Protein AF-A0AAV0XT02-F1 (afdb_monomer)

Sequence (101 aa):
MWCLQLVEQKVDSNTMVEAYIPVINSVIKNLKYRFSKESLLMACSVECFMKMDFIESSYFINHYKDILIMDIHAFKSQMTVARNCMITIKPDFDINDILAK

Structure (mmCIF, N/CA/C/O backbone):
data_AF-A0AAV0XT02-F1
#
_entry.id   AF-A0AAV0XT02-F1
#
loop_
_atom_site.group_PDB
_atom_site.id
_atom_site.type_symbol
_atom_site.label_atom_id
_atom_site.label_alt_id
_atom_site.label_comp_id
_atom_site.label_asym_id
_atom_site.label_entity_id
_atom_site.label_seq_id
_atom_site.pdbx_PDB_ins_code
_atom_site.Cartn_x
_atom_site.Cartn_y
_atom_site.Cartn_z
_atom_site.occupancy
_atom_site.B_iso_or_equiv
_atom_site.auth_seq_id
_atom_site.auth_comp_id
_atom_site.auth_asym_id
_atom_site.auth_atom_id
_atom_site.pdbx_PDB_model_num
ATOM 1 N N . MET A 1 1 ? -32.318 -33.042 40.876 1.00 36.53 1 MET A N 1
ATOM 2 C CA . MET A 1 1 ? -33.448 -32.277 40.309 1.00 36.53 1 MET A CA 1
ATOM 3 C C . MET A 1 1 ? -33.256 -30.805 40.673 1.00 36.53 1 MET A C 1
ATOM 5 O O . MET A 1 1 ? -33.925 -30.293 41.551 1.00 36.53 1 MET A O 1
ATOM 9 N N . TRP A 1 2 ? -32.243 -30.171 40.076 1.00 34.78 2 TRP A N 1
ATOM 10 C CA . TRP A 1 2 ? -31.877 -28.756 40.277 1.00 34.78 2 TRP A CA 1
ATOM 11 C C . TRP A 1 2 ? -32.115 -27.978 38.972 1.00 34.78 2 TRP A C 1
ATOM 13 O O . TRP A 1 2 ? -31.334 -27.126 38.564 1.00 34.78 2 TRP A O 1
ATOM 23 N N . CYS A 1 3 ? -33.189 -28.332 38.266 1.00 44.59 3 CYS A N 1
ATOM 24 C CA . CYS A 1 3 ? -33.691 -27.537 37.158 1.00 44.59 3 CYS A CA 1
ATOM 25 C C . CYS A 1 3 ? -34.750 -26.596 37.736 1.00 44.59 3 CYS A C 1
ATOM 27 O O . CYS A 1 3 ? -35.666 -27.089 38.387 1.00 44.59 3 CYS A O 1
ATOM 29 N N . LEU A 1 4 ? -34.621 -25.293 37.448 1.00 42.75 4 LEU A N 1
ATOM 30 C CA . LEU A 1 4 ? -35.571 -24.191 37.717 1.00 42.75 4 LEU A CA 1
ATOM 31 C C . LEU A 1 4 ? -35.277 -23.234 38.888 1.00 42.75 4 LEU A C 1
ATOM 33 O O . LEU A 1 4 ? -36.198 -22.661 39.456 1.00 42.75 4 LEU A O 1
ATOM 37 N N . GLN A 1 5 ? -34.007 -22.934 39.169 1.00 49.47 5 GLN A N 1
ATOM 38 C CA . GLN A 1 5 ? -33.648 -21.662 39.822 1.00 49.47 5 GLN A CA 1
ATOM 39 C C . GLN A 1 5 ? -32.572 -20.915 39.027 1.00 49.47 5 GLN A C 1
ATOM 41 O O . GLN A 1 5 ? -31.571 -20.455 39.564 1.00 49.47 5 GLN A O 1
ATOM 46 N N . LEU A 1 6 ? -32.791 -20.761 37.719 1.00 47.44 6 LEU A N 1
ATOM 47 C CA . LEU A 1 6 ? -32.209 -19.632 36.996 1.00 47.44 6 LEU A CA 1
ATOM 48 C C . LEU A 1 6 ? -33.190 -18.475 37.127 1.00 47.44 6 LEU A C 1
ATOM 50 O O . LEU A 1 6 ? -34.083 -18.289 36.311 1.00 47.44 6 LEU A O 1
ATOM 54 N N . VAL A 1 7 ? -33.049 -17.813 38.273 1.00 46.19 7 VAL A N 1
ATOM 55 C CA . VAL A 1 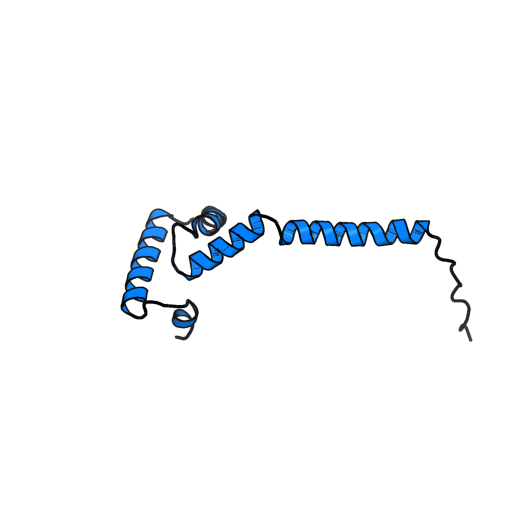7 ? -33.221 -16.381 38.499 1.00 46.19 7 VAL A CA 1
ATOM 56 C C . VAL A 1 7 ? -33.727 -15.651 37.251 1.00 46.19 7 VAL A C 1
ATOM 58 O O . VAL A 1 7 ? -32.952 -15.353 36.343 1.00 46.19 7 VAL A O 1
ATOM 61 N N . GLU A 1 8 ? -35.018 -15.316 37.234 1.00 46.44 8 GLU A N 1
ATOM 62 C CA . GLU A 1 8 ? -35.530 -14.185 36.459 1.00 46.44 8 GLU A CA 1
ATOM 63 C C . GLU A 1 8 ? -34.847 -12.920 36.997 1.00 46.44 8 GLU A C 1
ATOM 65 O O . GL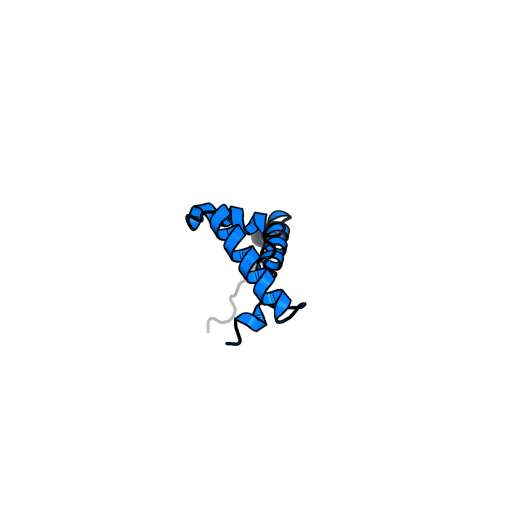U A 1 8 ? -35.377 -12.184 37.829 1.00 46.44 8 GLU A O 1
ATOM 70 N N . GLN A 1 9 ? -33.599 -12.700 36.591 1.00 53.78 9 GLN A N 1
ATOM 71 C CA . GLN A 1 9 ? -32.892 -11.472 36.885 1.00 53.78 9 GLN A CA 1
ATOM 72 C C . GLN A 1 9 ? -33.506 -10.442 35.953 1.00 53.78 9 GLN A C 1
ATOM 74 O O . GLN A 1 9 ? -33.246 -10.420 34.751 1.00 53.78 9 GLN A O 1
ATOM 79 N N . LYS A 1 10 ? -34.402 -9.635 36.518 1.00 50.38 10 LYS A N 1
ATOM 80 C CA . LYS A 1 10 ? -34.912 -8.420 35.900 1.00 50.38 10 LYS A CA 1
ATOM 81 C C . LYS A 1 10 ? -33.686 -7.594 35.522 1.00 50.38 10 LYS A C 1
ATOM 83 O O . LYS A 1 10 ? -33.052 -7.011 36.396 1.00 50.38 10 LYS A O 1
ATOM 88 N N . VAL A 1 11 ? -33.296 -7.650 34.250 1.00 56.00 11 VAL A N 1
ATOM 89 C CA . VAL A 1 11 ? -32.155 -6.896 33.747 1.00 56.00 11 VAL A CA 1
ATOM 90 C C . VAL A 1 11 ? -32.502 -5.427 33.941 1.00 56.00 11 VA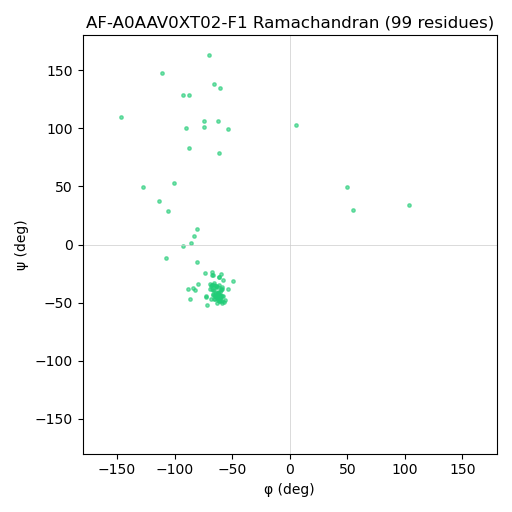L A C 1
ATOM 92 O O . VAL A 1 11 ? -33.386 -4.894 33.273 1.00 56.00 11 VAL A O 1
ATOM 95 N N . ASP A 1 12 ? -31.868 -4.808 34.929 1.00 56.25 12 ASP A N 1
ATOM 96 C CA . ASP A 1 12 ? -31.958 -3.378 35.169 1.00 56.25 12 ASP A CA 1
ATOM 97 C C . ASP A 1 12 ? -31.436 -2.655 33.918 1.00 56.25 12 ASP A C 1
ATOM 99 O O . ASP A 1 12 ? -30.400 -3.018 33.348 1.00 56.25 12 ASP A O 1
ATOM 103 N N . SER A 1 13 ? -32.171 -1.634 33.472 1.00 61.41 13 SER A N 1
ATOM 104 C CA . SER A 1 13 ? -31.772 -0.758 32.371 1.00 61.41 13 SER A CA 1
ATOM 105 C C . SER A 1 13 ? -30.344 -0.229 32.528 1.00 61.41 13 SER A C 1
ATOM 107 O O . SER A 1 13 ? -29.654 -0.063 31.524 1.00 61.41 13 SER A O 1
ATOM 109 N N . ASN A 1 14 ? -29.866 -0.026 33.760 1.00 62.69 14 ASN A N 1
ATOM 110 C CA . ASN A 1 14 ? -28.507 0.448 34.011 1.00 62.69 14 ASN A CA 1
ATOM 111 C C . ASN A 1 14 ? -27.444 -0.601 33.663 1.00 62.69 14 ASN A C 1
ATOM 113 O O . ASN A 1 14 ? -26.436 -0.255 33.055 1.00 62.69 14 ASN A O 1
ATOM 117 N N . THR A 1 15 ? -27.677 -1.888 33.937 1.00 59.00 15 THR A N 1
ATOM 118 C CA . THR A 1 15 ? -26.712 -2.957 33.616 1.00 59.00 15 THR A CA 1
ATOM 119 C C . THR A 1 15 ? -26.598 -3.183 32.106 1.00 59.00 15 THR A C 1
ATOM 121 O O . THR A 1 15 ? -25.514 -3.454 31.588 1.00 59.00 15 THR A O 1
ATOM 124 N N . MET A 1 16 ? -27.707 -3.016 31.373 1.00 59.22 16 MET A N 1
ATOM 125 C CA . MET A 1 16 ? -27.704 -3.010 29.904 1.00 59.22 16 MET A CA 1
ATOM 126 C C . MET A 1 16 ? -26.879 -1.846 29.353 1.00 59.22 16 MET A C 1
ATOM 128 O O . MET A 1 16 ? -26.065 -2.048 28.457 1.00 59.22 16 MET A O 1
ATOM 132 N N . VAL A 1 17 ? -27.046 -0.639 29.896 1.00 70.12 17 VAL A N 1
ATOM 133 C CA . VAL A 1 17 ? -26.282 0.539 29.461 1.00 70.12 17 VAL A CA 1
ATOM 134 C C . VAL A 1 17 ? -24.789 0.371 29.766 1.00 70.12 17 VAL A C 1
ATOM 136 O O . VAL A 1 17 ? -23.962 0.621 28.890 1.00 70.12 17 VAL A O 1
ATOM 139 N N . GLU A 1 18 ? -24.430 -0.118 30.952 1.00 76.62 18 GLU A N 1
ATOM 140 C CA . GLU A 1 18 ? -23.035 -0.290 31.379 1.00 76.62 18 GLU A CA 1
ATOM 141 C C . GLU A 1 18 ? -22.281 -1.380 30.608 1.00 76.62 18 GLU A C 1
ATOM 143 O O . GLU A 1 18 ? -21.102 -1.202 30.311 1.00 76.62 18 GLU A O 1
ATOM 148 N N . ALA A 1 19 ? -22.934 -2.486 30.235 1.00 79.12 19 ALA A N 1
ATOM 149 C CA . ALA A 1 19 ? -22.286 -3.567 29.489 1.00 79.12 19 ALA A CA 1
ATOM 150 C C . ALA A 1 19 ? -22.339 -3.365 27.965 1.00 79.12 19 ALA A C 1
ATOM 152 O O . ALA A 1 19 ? -21.376 -3.666 27.256 1.00 79.12 19 ALA A O 1
ATOM 153 N N . TYR A 1 20 ? -23.449 -2.844 27.438 1.00 85.19 20 TYR A N 1
ATOM 154 C CA . TYR A 1 20 ? -23.678 -2.769 25.994 1.00 85.19 20 TYR A CA 1
ATOM 155 C C . TYR A 1 20 ? -22.992 -1.557 25.349 1.00 85.19 20 TYR A C 1
ATOM 157 O O . TYR A 1 20 ? -22.416 -1.675 24.265 1.00 85.19 20 TYR A O 1
ATOM 165 N N . ILE A 1 21 ? -22.980 -0.392 26.011 1.00 88.25 21 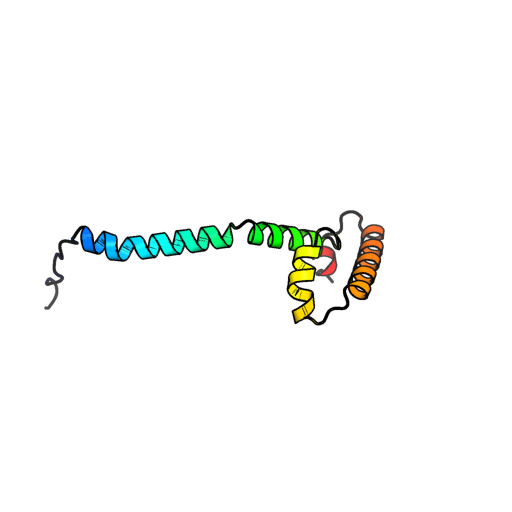ILE A N 1
ATOM 166 C CA . ILE A 1 21 ? -22.366 0.822 25.448 1.00 88.25 21 ILE A CA 1
ATOM 167 C C . ILE A 1 21 ? -20.855 0.676 25.203 1.00 88.25 21 ILE A C 1
ATOM 169 O O . ILE A 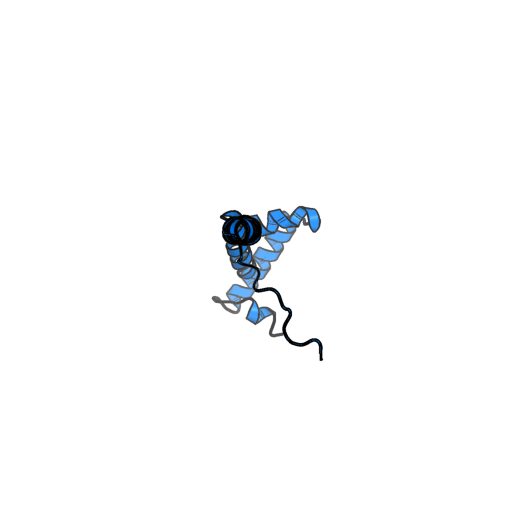1 21 ? -20.407 1.091 24.132 1.00 88.25 21 ILE A O 1
ATOM 173 N N . PRO A 1 22 ? -20.042 0.071 26.089 1.00 91.62 22 PRO A N 1
ATOM 174 C CA . PRO A 1 22 ? -18.624 -0.154 25.810 1.00 91.62 22 PRO A CA 1
ATOM 175 C C . PRO A 1 22 ? -18.378 -1.022 24.574 1.00 91.62 22 PRO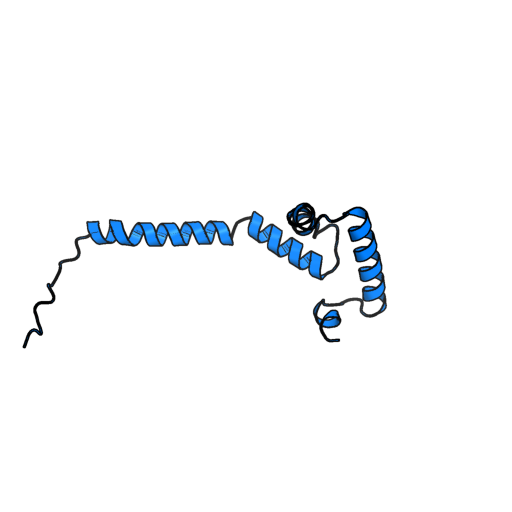 A C 1
ATOM 177 O O . PRO A 1 22 ? -17.468 -0.731 23.794 1.00 91.62 22 PRO A O 1
ATOM 180 N N . VAL A 1 23 ? -19.212 -2.045 24.356 1.00 92.56 23 VAL A N 1
ATOM 181 C CA . VAL A 1 23 ? -19.141 -2.897 23.160 1.00 92.56 23 VAL A CA 1
ATOM 182 C C . VAL A 1 23 ? -19.421 -2.064 21.911 1.00 92.56 23 VAL A C 1
ATOM 184 O O . VAL A 1 23 ? -18.606 -2.054 20.988 1.00 92.56 23 VAL A O 1
ATOM 187 N N . ILE A 1 24 ? -20.514 -1.298 21.904 1.00 93.06 24 ILE A N 1
ATOM 188 C CA . ILE A 1 24 ? -20.866 -0.420 20.780 1.00 93.06 24 ILE A CA 1
ATOM 189 C C . ILE A 1 24 ? -19.779 0.636 20.532 1.00 93.06 24 ILE A C 1
ATOM 191 O O . ILE A 1 24 ? -19.368 0.840 19.390 1.00 93.06 24 ILE A O 1
ATOM 195 N N . ASN A 1 25 ? -19.240 1.256 21.582 1.00 92.94 25 ASN A N 1
ATOM 196 C CA . ASN A 1 25 ? -18.150 2.226 21.474 1.00 92.94 25 ASN A CA 1
ATOM 197 C C . ASN A 1 25 ? -16.881 1.605 20.888 1.00 92.94 25 ASN A C 1
ATOM 199 O O . ASN A 1 25 ? -16.220 2.228 20.055 1.00 92.94 25 ASN A O 1
ATOM 203 N N . SER A 1 26 ? -16.549 0.376 21.287 1.00 94.31 26 SER A N 1
ATOM 204 C CA . SER A 1 26 ? -15.424 -0.366 20.722 1.00 94.31 26 SER A CA 1
ATOM 205 C C . SER A 1 26 ? -15.635 -0.637 19.233 1.00 94.31 26 SER A C 1
ATOM 207 O O . SER A 1 26 ? -14.744 -0.356 18.429 1.00 94.31 26 SER A O 1
ATOM 209 N N . VAL A 1 27 ? -16.827 -1.095 18.835 1.00 95.06 27 VAL A N 1
ATOM 210 C CA . VAL A 1 27 ? -17.172 -1.307 17.421 1.00 95.06 27 VAL A CA 1
ATOM 211 C C . VAL A 1 27 ? -17.037 -0.001 16.637 1.00 95.06 27 VAL A C 1
ATOM 213 O O . VAL A 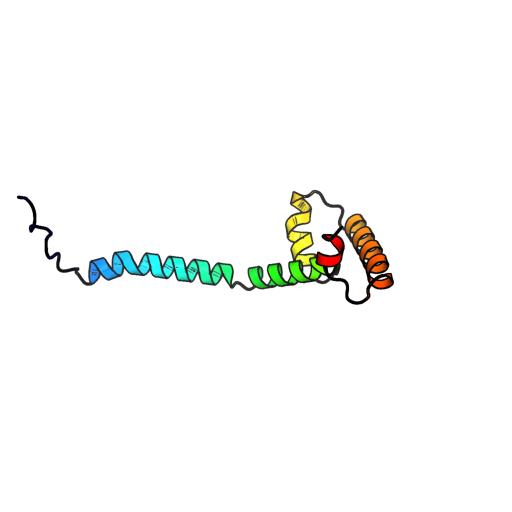1 27 ? -16.321 0.038 15.640 1.00 95.06 27 VAL A O 1
ATOM 216 N N . ILE A 1 28 ? -17.631 1.095 17.115 1.00 94.44 28 ILE A N 1
ATOM 217 C CA . ILE A 1 28 ? -17.554 2.406 16.453 1.00 94.44 28 ILE A CA 1
ATO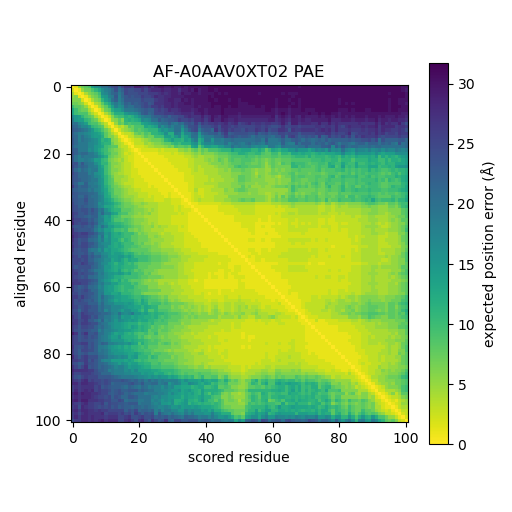M 218 C C . ILE A 1 28 ? -16.102 2.878 16.327 1.00 94.44 28 ILE A C 1
ATOM 220 O O . ILE A 1 28 ? -15.705 3.353 15.263 1.00 94.44 28 ILE A O 1
ATOM 224 N N . LYS A 1 29 ? -15.291 2.748 17.383 1.00 94.12 29 LYS A N 1
ATOM 225 C CA . LYS A 1 29 ? -13.876 3.142 17.362 1.00 94.12 29 LYS A CA 1
ATOM 226 C C . LYS A 1 29 ? -13.095 2.353 16.311 1.00 94.12 29 LYS A C 1
ATOM 228 O O . LYS A 1 29 ? -12.350 2.949 15.537 1.00 94.12 29 LYS A O 1
ATOM 233 N N . ASN A 1 30 ? -13.295 1.039 16.256 1.00 92.25 30 ASN A N 1
ATOM 234 C CA . ASN A 1 30 ? -12.633 0.180 15.277 1.00 92.25 30 ASN A CA 1
ATOM 235 C C . ASN A 1 30 ? -13.098 0.472 13.847 1.00 92.25 30 ASN A C 1
ATOM 237 O O . ASN A 1 30 ? -12.269 0.518 12.944 1.00 92.25 30 ASN A O 1
ATOM 241 N N . LEU A 1 31 ? -14.389 0.739 13.634 1.00 92.75 31 LEU A N 1
ATOM 242 C CA . LEU A 1 31 ? -14.903 1.149 12.326 1.00 92.75 31 LEU A CA 1
ATOM 243 C C . LEU A 1 31 ? -14.299 2.486 11.885 1.00 92.75 31 LEU A C 1
ATOM 245 O O . LEU A 1 31 ? -13.829 2.594 10.759 1.00 92.75 31 LEU A O 1
ATOM 249 N N . LYS A 1 32 ? -14.234 3.483 12.775 1.00 91.94 32 LYS A N 1
ATOM 250 C CA . LYS A 1 32 ? -13.592 4.774 12.478 1.00 91.94 32 LYS A CA 1
ATOM 251 C C . LYS A 1 32 ? -12.119 4.620 12.116 1.00 91.94 32 LYS A C 1
ATOM 253 O O . LYS A 1 32 ? -11.644 5.316 11.230 1.00 91.94 32 LYS A O 1
ATOM 258 N N . TYR A 1 33 ? -11.411 3.724 12.797 1.00 90.19 33 TYR A N 1
ATOM 259 C CA . TYR A 1 33 ? -10.019 3.425 12.482 1.00 90.19 33 TYR A CA 1
ATOM 260 C C . TYR A 1 33 ? -9.879 2.705 11.131 1.00 90.19 33 TYR A C 1
ATOM 262 O O . TYR A 1 33 ? -9.072 3.113 10.305 1.00 90.19 33 TYR A O 1
ATOM 270 N N . ARG A 1 34 ? -10.694 1.673 10.877 1.00 89.75 34 ARG A N 1
ATOM 271 C CA . ARG A 1 34 ? -10.660 0.879 9.637 1.00 89.75 34 ARG A CA 1
ATOM 272 C C . ARG A 1 34 ? -11.070 1.678 8.398 1.00 89.75 34 ARG A C 1
ATOM 274 O O . ARG A 1 34 ? -10.545 1.437 7.321 1.00 89.75 34 ARG A O 1
ATOM 281 N N . PHE A 1 35 ? -12.007 2.608 8.543 1.00 92.00 35 PHE A N 1
ATOM 282 C CA . PHE A 1 35 ? -12.486 3.481 7.466 1.00 92.00 35 PHE A CA 1
ATOM 283 C C . PHE A 1 35 ? -11.946 4.907 7.608 1.00 92.00 35 PHE A C 1
ATOM 285 O O . PHE A 1 35 ? -12.595 5.877 7.213 1.00 92.00 35 PHE A O 1
ATOM 292 N N . SER A 1 36 ? -10.763 5.041 8.208 1.00 94.12 36 SER A N 1
ATOM 293 C CA . SER A 1 36 ? -10.070 6.317 8.307 1.00 94.12 36 SER A CA 1
ATOM 294 C C . SER A 1 36 ? -9.557 6.770 6.940 1.00 94.12 36 SER A C 1
ATOM 296 O O . SER A 1 36 ? -9.422 5.983 5.995 1.00 94.12 36 SER A O 1
ATOM 298 N N . LYS A 1 37 ? -9.230 8.059 6.838 1.00 95.12 37 LYS A N 1
ATOM 299 C CA . LYS A 1 37 ? -8.620 8.621 5.628 1.00 95.12 37 LYS A CA 1
ATOM 300 C C . LYS A 1 37 ? -7.258 7.985 5.358 1.00 95.12 37 LYS A C 1
ATOM 302 O O . LYS A 1 37 ? -6.918 7.735 4.209 1.00 95.12 37 LYS A O 1
ATOM 307 N N . GLU A 1 38 ? -6.513 7.689 6.415 1.00 94.12 38 GLU A N 1
ATOM 308 C CA . GLU A 1 38 ? -5.198 7.059 6.367 1.00 94.12 38 GLU A CA 1
ATOM 309 C C . GLU A 1 38 ? -5.300 5.622 5.852 1.00 94.12 38 GLU A C 1
ATOM 311 O O . GLU A 1 38 ? -4.514 5.222 4.997 1.00 94.12 38 GLU A O 1
ATOM 316 N N . SER A 1 39 ? -6.299 4.856 6.308 1.00 94.38 39 SER A N 1
ATOM 317 C CA . SER A 1 39 ? -6.528 3.494 5.816 1.00 94.38 39 SER A CA 1
ATOM 318 C C . SER A 1 39 ? -6.940 3.486 4.345 1.00 94.38 39 SER A C 1
ATOM 320 O O . SER A 1 39 ? -6.501 2.615 3.596 1.00 94.38 39 SER A O 1
ATOM 322 N N . LEU A 1 40 ? -7.763 4.449 3.917 1.00 94.81 40 LEU A N 1
ATOM 323 C CA . LEU A 1 40 ? -8.129 4.597 2.509 1.00 94.81 40 LEU A CA 1
ATOM 324 C C . LEU A 1 40 ? -6.906 4.959 1.654 1.00 94.81 40 LEU A C 1
ATOM 326 O O . LEU A 1 40 ? -6.661 4.322 0.636 1.00 94.81 40 LEU A O 1
ATOM 330 N N . LEU A 1 41 ? -6.103 5.928 2.098 1.00 95.94 41 LEU A N 1
ATOM 331 C CA . LEU A 1 41 ? -4.871 6.338 1.423 1.00 95.94 41 LEU A CA 1
ATOM 332 C C . LEU A 1 41 ? -3.859 5.186 1.323 1.00 95.94 41 LEU A C 1
ATOM 334 O O . LEU A 1 41 ? -3.251 4.978 0.272 1.00 95.94 41 LEU A O 1
ATOM 338 N N . MET A 1 42 ? -3.716 4.393 2.387 1.00 96.31 42 MET A N 1
ATOM 339 C CA . MET A 1 42 ? -2.904 3.178 2.367 1.00 96.31 42 MET A CA 1
ATOM 340 C C . MET A 1 42 ? -3.428 2.177 1.332 1.00 96.31 42 MET A C 1
ATOM 342 O O . MET A 1 42 ? -2.659 1.702 0.504 1.00 96.31 42 MET A O 1
ATOM 346 N N . ALA A 1 43 ? -4.734 1.897 1.316 1.00 95.19 43 ALA A N 1
ATOM 347 C CA . ALA A 1 43 ? -5.321 0.966 0.354 1.00 95.19 43 ALA A CA 1
ATOM 348 C C . ALA A 1 43 ? -5.115 1.424 -1.103 1.00 95.19 43 ALA A C 1
ATOM 350 O O . ALA A 1 43 ? -4.664 0.633 -1.931 1.00 95.19 43 ALA A O 1
ATOM 351 N N . CYS A 1 44 ? -5.364 2.702 -1.405 1.00 95.69 44 CYS A N 1
ATOM 352 C CA . CYS A 1 44 ? -5.153 3.264 -2.742 1.00 95.69 44 CYS A CA 1
ATOM 353 C C . CYS A 1 44 ? -3.675 3.237 -3.159 1.00 95.69 44 CYS A C 1
ATOM 355 O O . CYS A 1 44 ? -3.360 2.888 -4.297 1.00 95.69 44 CYS A O 1
ATOM 357 N N . SER A 1 45 ? -2.752 3.566 -2.250 1.00 97.12 45 SER A N 1
ATOM 358 C CA . SER A 1 45 ? -1.317 3.518 -2.563 1.00 97.12 45 SER A CA 1
ATOM 359 C C . SER A 1 45 ? -0.806 2.091 -2.783 1.00 97.12 45 SER A C 1
ATOM 361 O O . SER A 1 45 ? 0.019 1.884 -3.672 1.00 97.12 45 SER A O 1
ATOM 363 N N . VAL A 1 46 ? -1.333 1.093 -2.062 1.00 95.25 46 VAL A N 1
ATOM 364 C CA . VAL A 1 46 ? -1.057 -0.332 -2.322 1.00 95.25 46 VAL A CA 1
ATOM 365 C C . VAL A 1 46 ? -1.604 -0.758 -3.684 1.00 95.25 46 VAL A C 1
ATOM 367 O O . VAL A 1 46 ? -0.909 -1.435 -4.435 1.00 95.25 46 VAL A O 1
ATOM 370 N N . GLU A 1 47 ? -2.813 -0.339 -4.055 1.00 93.56 47 GLU A N 1
ATOM 371 C CA . GLU A 1 47 ? -3.357 -0.625 -5.387 1.00 93.56 47 GLU A CA 1
ATOM 372 C C . GLU A 1 47 ? -2.458 -0.054 -6.499 1.00 93.56 47 GLU A C 1
ATOM 374 O O . GLU A 1 47 ? -2.131 -0.745 -7.466 1.00 93.56 47 GLU A O 1
ATOM 379 N N . CYS A 1 48 ? -1.995 1.188 -6.344 1.00 93.50 48 CYS A N 1
ATOM 380 C CA . CYS A 1 48 ? -1.065 1.816 -7.284 1.00 93.50 48 CYS A CA 1
ATOM 381 C C . CYS A 1 48 ? 0.304 1.123 -7.304 1.00 93.50 48 CYS A C 1
ATOM 383 O O . CYS A 1 48 ? 0.937 1.027 -8.358 1.00 93.50 48 CYS A O 1
ATOM 385 N N . PHE A 1 49 ? 0.743 0.587 -6.162 1.00 93.38 49 PHE A N 1
ATOM 386 C CA . PHE A 1 49 ? 1.975 -0.191 -6.061 1.00 93.38 49 PHE A CA 1
ATOM 387 C C . PHE A 1 49 ? 1.900 -1.451 -6.923 1.00 93.38 49 PHE A C 1
ATOM 389 O O . PHE A 1 49 ? 2.828 -1.729 -7.681 1.00 93.38 49 PHE A O 1
ATOM 396 N N . MET A 1 50 ? 0.768 -2.164 -6.877 1.00 89.69 50 MET A N 1
ATOM 397 C CA . MET A 1 50 ? 0.542 -3.351 -7.710 1.00 89.69 50 MET A CA 1
ATOM 398 C C . MET A 1 50 ? 0.567 -3.028 -9.212 1.00 89.69 50 MET A C 1
ATOM 400 O O . MET A 1 50 ? 0.969 -3.866 -10.014 1.00 89.69 50 MET A O 1
ATOM 404 N N . LYS A 1 51 ? 0.218 -1.792 -9.592 1.00 88.69 51 LYS A N 1
ATOM 405 C CA . LYS A 1 51 ? 0.309 -1.266 -10.969 1.00 88.69 51 LYS A CA 1
ATOM 406 C C . LYS A 1 51 ? 1.707 -0.745 -11.338 1.00 88.69 51 LYS A C 1
ATOM 408 O O . LYS A 1 51 ? 1.886 -0.139 -12.393 1.00 88.69 51 LYS A O 1
ATOM 413 N N . MET A 1 52 ? 2.702 -0.953 -10.473 1.00 90.31 52 MET A N 1
ATOM 414 C CA . MET A 1 52 ? 4.063 -0.429 -10.608 1.00 90.31 52 MET A CA 1
ATOM 415 C C . MET A 1 52 ? 4.126 1.101 -10.773 1.00 90.31 52 MET A C 1
ATOM 417 O O . MET A 1 52 ? 5.065 1.634 -11.370 1.00 90.31 52 MET A O 1
ATOM 421 N N . ASP A 1 53 ? 3.169 1.839 -10.201 1.00 92.50 53 ASP A N 1
ATOM 422 C CA . ASP A 1 53 ? 3.214 3.300 -10.178 1.00 92.50 53 ASP A CA 1
ATOM 423 C C . ASP A 1 53 ? 3.923 3.830 -8.933 1.00 92.50 53 ASP A C 1
ATOM 425 O O . ASP A 1 53 ? 3.350 3.892 -7.847 1.00 92.50 53 ASP A O 1
ATOM 429 N N . PHE A 1 54 ? 5.189 4.220 -9.079 1.00 94.56 54 PHE A N 1
ATOM 430 C CA . PHE A 1 54 ? 6.003 4.682 -7.956 1.00 94.56 54 PHE A CA 1
ATOM 431 C C . PHE A 1 54 ? 5.472 5.976 -7.313 1.00 94.56 54 PHE A C 1
ATOM 433 O O . PHE A 1 54 ? 5.604 6.158 -6.104 1.00 94.56 54 PHE A O 1
ATOM 440 N N . ILE A 1 55 ? 4.908 6.895 -8.103 1.00 94.62 55 ILE A N 1
ATOM 441 C CA . ILE A 1 55 ? 4.501 8.216 -7.602 1.00 94.62 55 ILE A CA 1
ATOM 442 C C . ILE A 1 55 ? 3.263 8.054 -6.721 1.00 94.62 55 ILE A C 1
ATOM 444 O O . ILE A 1 55 ? 3.273 8.456 -5.555 1.00 94.62 55 ILE A O 1
ATOM 448 N N . GLU A 1 56 ? 2.243 7.382 -7.250 1.00 95.56 56 GLU A N 1
ATOM 449 C CA . GLU A 1 56 ? 0.966 7.195 -6.558 1.00 95.56 56 GLU A CA 1
ATOM 450 C C . GLU A 1 56 ? 1.064 6.177 -5.406 1.00 95.56 56 GLU A C 1
ATOM 452 O O . GLU A 1 56 ? 0.332 6.260 -4.420 1.00 95.56 56 GLU A O 1
ATOM 457 N N . SER A 1 57 ? 2.027 5.249 -5.455 1.00 96.56 57 SER A N 1
ATOM 458 C CA . SER A 1 57 ? 2.304 4.317 -4.348 1.00 96.56 57 SER A CA 1
ATOM 459 C C . SER A 1 57 ? 3.250 4.852 -3.272 1.00 96.56 57 SER A C 1
ATOM 461 O O . SER A 1 57 ? 3.547 4.154 -2.298 1.00 96.56 57 SER A O 1
ATOM 463 N N . SER A 1 58 ? 3.719 6.095 -3.404 1.00 95.38 58 SER A N 1
ATOM 464 C CA . SER A 1 58 ? 4.737 6.662 -2.516 1.00 95.38 58 SER A CA 1
ATOM 465 C C . SER A 1 58 ? 4.338 6.663 -1.037 1.00 95.38 58 SER A C 1
ATOM 467 O O . SER A 1 58 ? 5.214 6.523 -0.186 1.00 95.38 58 SER A O 1
ATOM 469 N N . TYR A 1 59 ? 3.047 6.774 -0.704 1.00 96.38 59 TYR A N 1
ATOM 470 C CA . TYR A 1 59 ? 2.575 6.685 0.684 1.00 96.38 59 TYR A CA 1
ATOM 471 C C . TYR A 1 59 ? 2.891 5.317 1.308 1.00 96.38 59 TYR A C 1
ATOM 473 O O . TYR A 1 59 ? 3.496 5.255 2.377 1.00 96.38 59 TYR A O 1
ATOM 481 N N . PHE A 1 60 ? 2.567 4.229 0.604 1.00 96.56 60 PHE A N 1
ATOM 482 C CA . PHE A 1 60 ? 2.897 2.861 1.006 1.00 96.56 60 PHE A CA 1
ATOM 483 C C . PHE A 1 60 ? 4.415 2.635 1.073 1.00 96.56 60 PHE A C 1
ATOM 485 O O . PHE A 1 60 ? 4.922 2.152 2.084 1.00 96.56 60 PHE A O 1
ATOM 492 N N . ILE A 1 61 ? 5.161 3.043 0.039 1.00 95.94 61 ILE A N 1
ATOM 493 C CA . ILE A 1 61 ? 6.622 2.858 -0.009 1.00 95.94 61 ILE A CA 1
ATOM 494 C C . ILE A 1 61 ? 7.295 3.589 1.157 1.00 95.94 61 ILE A C 1
ATOM 496 O O . ILE A 1 61 ? 8.104 3.007 1.878 1.00 95.94 61 ILE A O 1
ATOM 500 N N . ASN A 1 62 ? 6.936 4.854 1.390 1.00 94.75 62 ASN A N 1
ATOM 501 C CA . ASN A 1 62 ? 7.501 5.644 2.483 1.00 94.75 62 ASN A CA 1
ATOM 502 C C . ASN A 1 62 ? 7.108 5.119 3.865 1.00 94.75 62 ASN A C 1
ATOM 504 O O . ASN A 1 62 ? 7.853 5.344 4.813 1.00 94.75 62 ASN A O 1
ATOM 508 N N . HIS A 1 63 ? 5.973 4.430 3.991 1.00 94.81 63 HIS A N 1
ATOM 509 C CA . HIS A 1 63 ? 5.575 3.811 5.251 1.00 94.81 63 HIS A CA 1
ATOM 510 C C . HIS A 1 63 ? 6.503 2.651 5.648 1.00 94.81 63 HIS A C 1
ATOM 512 O O . HIS A 1 63 ? 6.775 2.464 6.830 1.00 94.81 63 HIS A O 1
ATOM 518 N N . TYR A 1 64 ? 7.018 1.895 4.671 1.00 93.81 64 TYR A N 1
ATOM 519 C CA . TYR A 1 64 ? 7.829 0.696 4.920 1.00 93.81 64 TYR A CA 1
ATOM 520 C C . TYR A 1 64 ? 9.325 0.850 4.624 1.00 93.81 64 TYR A C 1
ATOM 522 O O . TYR A 1 64 ? 10.104 -0.015 5.025 1.00 93.81 64 TYR A O 1
ATOM 530 N N . LYS A 1 65 ? 9.757 1.932 3.964 1.00 93.50 65 LYS A N 1
ATOM 531 C CA . LYS A 1 65 ? 11.157 2.121 3.539 1.00 93.50 65 LYS A CA 1
ATOM 532 C C . LYS A 1 65 ? 12.173 1.976 4.675 1.00 93.50 65 LYS A C 1
ATOM 534 O O . LYS A 1 65 ? 13.229 1.393 4.458 1.00 93.50 65 LYS A O 1
ATOM 539 N N . ASP A 1 66 ? 11.844 2.472 5.869 1.00 91.44 66 ASP A N 1
ATOM 540 C CA . ASP A 1 66 ? 12.779 2.524 6.995 1.00 91.44 66 ASP A CA 1
ATOM 541 C C . ASP A 1 66 ? 12.872 1.150 7.667 1.00 91.44 66 ASP A C 1
ATOM 543 O O . ASP A 1 66 ? 13.946 0.725 8.082 1.00 91.44 66 ASP A O 1
ATOM 547 N N . ILE A 1 67 ? 11.755 0.415 7.693 1.00 95.06 67 ILE A N 1
ATOM 548 C CA . ILE A 1 67 ? 11.685 -0.963 8.195 1.00 95.06 67 ILE A CA 1
ATOM 549 C C . ILE A 1 67 ? 12.472 -1.905 7.276 1.00 95.06 67 ILE A C 1
ATOM 551 O O . ILE A 1 67 ? 13.139 -2.822 7.748 1.00 95.06 67 ILE A O 1
ATOM 555 N N . LEU A 1 68 ? 12.397 -1.677 5.963 1.00 92.31 68 LEU A N 1
ATOM 556 C CA . LEU A 1 68 ? 13.030 -2.518 4.947 1.00 92.31 68 LEU A CA 1
ATOM 557 C C . LEU A 1 68 ? 14.431 -2.043 4.535 1.00 92.31 68 LEU A C 1
ATOM 559 O O . LEU A 1 68 ? 15.054 -2.691 3.698 1.00 92.31 68 LEU A O 1
ATOM 563 N N . ILE A 1 69 ? 14.921 -0.933 5.102 1.00 92.75 69 ILE A N 1
ATOM 564 C CA . ILE A 1 69 ? 16.218 -0.313 4.774 1.00 92.75 69 ILE A CA 1
ATOM 565 C C . ILE A 1 69 ? 16.371 -0.147 3.249 1.00 92.75 69 ILE A C 1
ATOM 567 O O . ILE A 1 69 ? 17.348 -0.564 2.626 1.00 92.75 69 ILE A O 1
ATOM 571 N N . MET A 1 70 ? 15.339 0.417 2.624 1.00 91.56 70 MET A N 1
ATOM 572 C CA . MET A 1 70 ? 15.234 0.512 1.172 1.00 91.56 70 MET A CA 1
ATOM 573 C C . MET A 1 70 ? 15.917 1.777 0.642 1.00 91.56 70 MET A C 1
ATOM 575 O O . MET A 1 70 ? 15.585 2.889 1.055 1.00 91.56 70 MET A O 1
ATOM 579 N N . ASP A 1 71 ? 16.795 1.628 -0.353 1.00 94.31 71 ASP A N 1
ATOM 580 C CA . ASP A 1 71 ? 17.222 2.759 -1.182 1.00 94.31 71 ASP A CA 1
ATOM 581 C C . ASP A 1 71 ? 16.095 3.130 -2.156 1.00 94.31 71 ASP A C 1
ATOM 583 O O . ASP A 1 71 ? 15.837 2.437 -3.143 1.00 94.31 71 ASP A O 1
ATOM 587 N N . ILE A 1 72 ? 15.426 4.249 -1.876 1.00 93.75 72 ILE A N 1
ATOM 588 C CA . ILE A 1 72 ? 14.292 4.741 -2.663 1.00 93.75 72 ILE A CA 1
ATOM 589 C C . ILE A 1 72 ? 14.682 4.996 -4.126 1.00 93.75 72 ILE A C 1
ATOM 591 O O . ILE A 1 72 ? 13.871 4.768 -5.025 1.00 93.75 72 ILE A O 1
ATOM 595 N N . HIS A 1 73 ? 15.899 5.473 -4.393 1.00 93.88 73 HIS A N 1
ATOM 596 C CA . HIS A 1 73 ? 16.320 5.810 -5.751 1.00 93.88 73 HIS A CA 1
ATOM 597 C C . HIS A 1 73 ? 16.559 4.553 -6.582 1.00 93.88 73 HIS A C 1
ATOM 599 O O . HIS A 1 73 ? 16.072 4.467 -7.715 1.00 93.88 73 HIS A O 1
ATOM 605 N N . ALA A 1 74 ? 17.247 3.567 -6.004 1.00 95.44 74 ALA A N 1
ATOM 606 C CA . ALA A 1 74 ? 17.422 2.261 -6.626 1.00 95.44 74 ALA A CA 1
ATOM 607 C C . ALA A 1 74 ? 16.074 1.550 -6.819 1.00 95.44 74 ALA A C 1
ATOM 609 O O . ALA A 1 74 ? 15.807 0.996 -7.882 1.00 95.44 74 ALA A O 1
ATOM 610 N N . PHE A 1 75 ? 15.184 1.615 -5.829 1.00 94.38 75 PHE A N 1
ATOM 611 C CA . PHE A 1 75 ? 13.867 0.997 -5.928 1.00 94.38 75 PHE A CA 1
ATOM 612 C C . PHE A 1 75 ? 13.005 1.637 -7.025 1.00 94.38 75 PHE A C 1
ATOM 614 O O . PHE A 1 75 ? 12.418 0.940 -7.853 1.00 94.38 75 PHE A O 1
ATOM 621 N N . LYS A 1 76 ? 12.992 2.974 -7.103 1.00 95.75 76 LYS A N 1
ATOM 622 C CA . LYS A 1 76 ? 12.288 3.714 -8.157 1.00 95.75 76 LYS A CA 1
ATOM 623 C C . LYS A 1 76 ? 12.772 3.319 -9.550 1.00 95.75 76 LYS A C 1
ATOM 625 O O . LYS A 1 76 ? 11.948 3.135 -10.449 1.00 95.75 76 LYS A O 1
ATOM 630 N N . SER A 1 77 ? 14.087 3.207 -9.751 1.00 95.81 77 SER A N 1
ATOM 631 C CA . SER A 1 77 ? 14.641 2.839 -11.058 1.00 95.81 77 SER A CA 1
ATOM 632 C C . SER A 1 77 ? 14.272 1.403 -11.439 1.00 95.81 77 SER A C 1
ATOM 634 O O . SER A 1 77 ? 13.801 1.185 -12.555 1.00 95.81 77 SER A O 1
ATOM 636 N N . GLN A 1 78 ? 14.367 0.455 -10.501 1.00 93.50 78 GLN A N 1
ATOM 637 C CA . GLN A 1 78 ? 13.954 -0.938 -10.704 1.00 93.50 78 GLN A CA 1
ATOM 638 C C . GLN A 1 78 ? 12.474 -1.045 -11.082 1.00 93.50 78 GLN A C 1
ATOM 640 O O . GLN A 1 78 ? 12.138 -1.672 -12.084 1.00 93.50 78 GLN A O 1
ATOM 645 N N . MET A 1 79 ? 11.598 -0.377 -10.332 1.00 93.12 79 MET A N 1
ATOM 646 C CA . MET A 1 79 ? 10.154 -0.376 -10.572 1.00 93.12 79 MET A CA 1
ATOM 647 C C . MET A 1 79 ? 9.799 0.267 -11.919 1.00 93.12 79 MET A C 1
ATOM 649 O O . MET A 1 79 ? 8.930 -0.230 -12.629 1.00 93.12 79 MET A O 1
ATOM 653 N N . THR A 1 80 ? 10.519 1.319 -12.323 1.00 93.19 80 THR A N 1
ATOM 654 C CA . THR A 1 80 ? 10.335 1.971 -13.632 1.00 93.19 80 THR A CA 1
ATOM 655 C C . THR A 1 80 ? 10.724 1.045 -14.783 1.00 93.19 80 THR A C 1
ATOM 657 O O . THR A 1 80 ? 9.975 0.908 -15.748 1.00 93.19 80 THR A O 1
ATOM 660 N N . VAL A 1 81 ? 11.886 0.392 -14.689 1.00 93.06 81 VAL A N 1
ATOM 661 C CA . VAL A 1 81 ? 12.338 -0.566 -15.708 1.00 93.06 81 VAL A CA 1
ATOM 662 C C . VAL A 1 81 ? 11.376 -1.748 -15.788 1.00 93.06 81 VAL A C 1
ATOM 664 O O . VAL A 1 81 ? 10.949 -2.100 -16.884 1.00 93.06 81 VAL A O 1
ATOM 667 N N . ALA A 1 82 ? 10.980 -2.311 -14.643 1.00 90.06 82 ALA A N 1
ATOM 668 C CA . ALA A 1 82 ? 10.011 -3.399 -14.582 1.00 90.06 82 ALA A CA 1
ATOM 669 C C . ALA A 1 82 ? 8.686 -3.006 -15.247 1.00 90.06 82 ALA A C 1
ATOM 671 O O . ALA A 1 82 ? 8.222 -3.718 -16.135 1.00 90.06 82 ALA A O 1
ATOM 672 N N . ARG A 1 83 ? 8.130 -1.835 -14.904 1.00 89.88 83 ARG A N 1
ATOM 673 C CA . ARG A 1 83 ? 6.902 -1.309 -15.517 1.00 89.88 83 ARG A CA 1
ATOM 674 C C . ARG A 1 83 ? 7.031 -1.207 -17.034 1.00 89.88 83 ARG A C 1
ATOM 676 O O . ARG A 1 83 ? 6.152 -1.674 -17.750 1.00 89.88 83 ARG A O 1
ATOM 683 N N . ASN A 1 84 ? 8.131 -0.639 -17.527 1.00 90.38 84 ASN A N 1
ATOM 684 C CA . ASN A 1 84 ? 8.363 -0.487 -18.963 1.00 90.38 84 ASN A CA 1
ATOM 685 C C . ASN A 1 84 ? 8.430 -1.844 -19.674 1.00 90.38 84 ASN A C 1
ATOM 687 O O . ASN A 1 84 ? 7.810 -2.006 -20.719 1.00 90.38 84 ASN A O 1
ATOM 691 N N . CYS A 1 85 ? 9.123 -2.828 -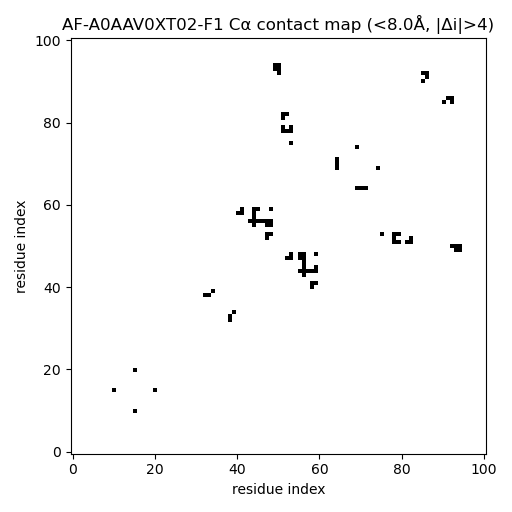19.094 1.00 88.38 85 CYS A N 1
ATOM 692 C CA . CYS A 1 85 ? 9.170 -4.188 -19.631 1.00 88.38 85 CYS A CA 1
ATOM 693 C C . CYS A 1 85 ? 7.797 -4.876 -19.623 1.00 88.38 85 CYS A C 1
ATOM 695 O O . CYS A 1 85 ? 7.498 -5.645 -20.527 1.00 88.38 85 CYS A O 1
ATOM 697 N N . MET A 1 86 ? 6.961 -4.624 -18.615 1.00 83.94 86 MET A N 1
ATOM 698 C CA . MET A 1 86 ? 5.627 -5.226 -18.541 1.00 83.94 86 MET A CA 1
ATOM 699 C C . MET A 1 86 ? 4.673 -4.603 -19.557 1.00 83.94 86 MET A C 1
ATOM 701 O O . MET A 1 86 ? 3.998 -5.336 -20.273 1.00 83.94 86 MET A O 1
ATOM 705 N N . ILE A 1 87 ? 4.669 -3.272 -19.685 1.00 85.12 87 ILE A N 1
ATOM 706 C CA . ILE A 1 87 ? 3.808 -2.552 -20.636 1.00 85.12 87 ILE A CA 1
ATOM 707 C C . ILE A 1 87 ? 4.114 -2.956 -22.085 1.00 85.12 87 ILE A C 1
ATOM 709 O O . ILE A 1 87 ? 3.190 -3.042 -22.893 1.00 85.12 87 ILE A O 1
ATOM 713 N N . THR A 1 88 ? 5.378 -3.239 -22.429 1.00 82.31 88 THR A N 1
ATOM 714 C CA . THR A 1 88 ? 5.717 -3.719 -23.781 1.00 82.31 88 THR A CA 1
ATOM 715 C C . THR A 1 88 ? 5.180 -5.119 -24.078 1.00 82.31 88 THR A C 1
ATOM 717 O O . THR A 1 88 ? 4.944 -5.435 -25.241 1.00 82.31 88 THR A O 1
ATOM 720 N N . ILE A 1 89 ? 4.972 -5.950 -23.053 1.00 81.38 89 ILE A N 1
ATOM 721 C CA . ILE A 1 89 ? 4.425 -7.307 -23.189 1.00 81.38 89 ILE A CA 1
ATOM 722 C C . ILE A 1 89 ? 2.892 -7.275 -23.159 1.00 81.38 89 ILE A C 1
ATOM 724 O O . ILE A 1 89 ? 2.240 -7.907 -23.989 1.00 81.38 89 ILE A O 1
ATOM 728 N N . LYS A 1 90 ? 2.315 -6.547 -22.200 1.00 81.88 90 LYS A N 1
ATOM 729 C CA . LYS A 1 90 ? 0.874 -6.413 -21.986 1.00 81.88 90 LYS A CA 1
ATOM 730 C C . LYS A 1 90 ? 0.580 -4.997 -21.465 1.00 81.88 90 LYS A C 1
ATOM 732 O O . LYS A 1 90 ? 0.915 -4.703 -20.320 1.00 81.88 90 LYS A O 1
ATOM 737 N N . PRO A 1 91 ? -0.053 -4.121 -22.267 1.00 77.38 91 PRO A N 1
ATOM 738 C CA . PRO A 1 91 ? -0.345 -2.743 -21.859 1.00 77.38 91 PRO A CA 1
ATOM 739 C C . PRO A 1 91 ? -1.214 -2.659 -20.599 1.00 77.38 91 PRO A C 1
ATOM 741 O O . PRO A 1 91 ? -0.948 -1.841 -19.722 1.00 77.38 91 PRO A O 1
ATOM 744 N N . ASP A 1 92 ? -2.184 -3.569 -20.484 1.00 77.88 92 ASP A N 1
ATOM 745 C CA . ASP A 1 92 ? -3.077 -3.713 -19.330 1.00 77.88 92 ASP A CA 1
ATOM 746 C C . ASP A 1 92 ? -2.610 -4.863 -18.426 1.00 77.88 92 ASP A C 1
ATOM 748 O O . ASP A 1 92 ? -3.349 -5.820 -18.174 1.00 77.88 92 ASP A O 1
ATOM 752 N N . PHE A 1 93 ? -1.338 -4.840 -18.016 1.00 79.75 93 PHE A N 1
ATOM 753 C CA . PHE A 1 93 ? -0.818 -5.867 -17.116 1.00 79.75 93 PHE A CA 1
ATOM 754 C C . PHE A 1 93 ? -1.501 -5.781 -15.743 1.00 79.75 93 PHE A C 1
ATOM 756 O O . PHE A 1 93 ? -1.699 -4.702 -15.183 1.00 79.75 93 PHE A O 1
ATOM 763 N N . ASP A 1 94 ? -1.827 -6.944 -15.196 1.00 78.00 94 ASP A N 1
ATOM 764 C CA . ASP A 1 94 ? -2.274 -7.137 -13.826 1.00 78.00 94 ASP A CA 1
ATOM 765 C C . ASP A 1 94 ? -1.169 -7.886 -13.070 1.00 78.00 94 ASP A C 1
ATOM 767 O O . ASP A 1 94 ? -0.446 -8.706 -13.639 1.00 78.00 94 ASP A O 1
ATOM 771 N N . ILE A 1 95 ? -1.008 -7.630 -11.774 1.00 71.62 95 ILE A N 1
ATOM 772 C CA . ILE A 1 95 ? 0.002 -8.326 -10.971 1.00 71.62 95 ILE A CA 1
ATOM 773 C C . ILE A 1 95 ? -0.205 -9.848 -10.938 1.00 71.62 95 ILE A C 1
ATOM 775 O O . ILE A 1 95 ? 0.759 -10.603 -10.807 1.00 71.62 95 ILE A O 1
ATOM 779 N N . ASN A 1 96 ? -1.438 -10.315 -11.133 1.00 77.50 96 ASN A N 1
ATOM 780 C CA . ASN A 1 96 ? -1.751 -11.729 -11.294 1.00 77.50 96 ASN A CA 1
ATOM 781 C C . ASN A 1 96 ? -1.053 -12.343 -12.520 1.00 77.50 96 ASN A C 1
ATOM 783 O O . ASN A 1 96 ? -0.703 -13.519 -12.482 1.00 77.50 96 ASN A O 1
ATOM 787 N N . ASP A 1 97 ? -0.759 -11.559 -13.565 1.00 71.88 97 ASP A N 1
ATOM 788 C CA . ASP A 1 97 ? 0.012 -12.027 -14.725 1.00 71.88 97 ASP A CA 1
ATOM 789 C C . ASP A 1 97 ? 1.478 -12.339 -14.366 1.00 71.88 97 ASP A C 1
ATOM 791 O O . ASP A 1 97 ? 2.136 -13.121 -15.051 1.00 71.88 97 ASP A O 1
ATOM 795 N N . ILE A 1 98 ? 2.004 -11.734 -13.295 1.00 68.06 98 ILE A N 1
ATOM 796 C CA . ILE A 1 98 ? 3.371 -11.964 -12.800 1.00 68.06 98 ILE A CA 1
ATOM 797 C C . ILE A 1 98 ? 3.416 -13.199 -11.897 1.00 68.06 98 ILE A C 1
ATOM 799 O O . ILE A 1 98 ? 4.385 -13.954 -11.935 1.00 68.06 98 ILE A O 1
ATOM 803 N N . LEU A 1 99 ? 2.371 -13.405 -11.091 1.00 67.31 99 LEU A N 1
ATOM 804 C CA . LEU A 1 99 ? 2.276 -14.505 -10.125 1.00 67.31 99 LEU A CA 1
ATOM 805 C C . LEU A 1 99 ? 1.860 -15.843 -10.755 1.00 67.31 99 LEU A C 1
ATOM 807 O O . LEU A 1 99 ? 2.012 -16.879 -10.120 1.00 67.31 99 LEU A O 1
ATOM 811 N N . ALA A 1 100 ? 1.347 -15.836 -11.988 1.00 60.69 100 ALA A N 1
ATOM 812 C CA . ALA A 1 100 ? 0.900 -17.031 -12.709 1.00 60.69 100 ALA A CA 1
ATOM 813 C C . ALA A 1 100 ? 2.035 -17.838 -13.383 1.00 60.69 100 ALA A C 1
ATOM 815 O O . ALA A 1 100 ? 1.755 -18.687 -14.231 1.00 60.69 100 ALA A O 1
ATOM 816 N N . LYS A 1 101 ? 3.300 -17.566 -13.037 1.00 49.88 101 LYS A N 1
ATOM 817 C CA . LYS A 1 101 ? 4.480 -18.289 -13.532 1.00 49.88 101 LYS A CA 1
ATOM 818 C C . LYS A 1 101 ? 4.971 -19.350 -12.560 1.00 49.88 101 LYS A C 1
ATOM 820 O O . LYS A 1 101 ? 5.048 -19.047 -11.351 1.00 49.88 101 LYS A O 1
#

Organism: NCBI:txid13131

Secondary structure (DSSP, 8-state):
---S--------HHHHHHHHHHHHHHHHHHHHHHTSHHHHHHHHHHHHHHTT-TTTTHHHHHHHTTTTT--HHHHHHHHHHHHHHHHHH-TT--THHHHT-

Mean predicted aligned error: 10.9 Å

Radius of gyration: 25.55 Å; Cα contacts (8 Å, |Δi|>4): 47; chains: 1; bounding box: 53×41×64 Å

Foldseek 3Di:
DPPPPPDPPPPPPVNCCVPVVVVVVVVVVVVCVCPDPLVVLQVQLVVCVQLLNCVSVVSVCVVCCVVVVDDSVVVNVVSVVVNVVQCVVPVPDGSVVVVVD

pLDDT: mean 83.05, std 16.69, range [34.78, 97.12]

Solvent-accessible surface area (backbone atoms only — not comparable to full-atom values): 5956 Å² total; per-residue (Å²): 139,86,82,86,81,79,70,86,70,77,77,49,71,65,60,52,50,67,60,48,47,59,52,53,51,51,52,52,52,51,49,53,55,66,69,25,71,66,46,50,51,43,53,54,8,47,55,29,42,60,68,45,34,64,77,67,11,38,66,43,50,65,72,43,30,75,83,66,70,54,59,64,66,64,48,49,52,52,40,49,52,51,40,54,60,43,42,77,77,36,77,85,65,51,58,66,72,67,68,76,110